Protein AF-A0A705SKI1-F1 (afdb_monomer_lite)

Radius of gyration: 19.82 Å; chains: 1; bounding box: 38×37×52 Å

InterPro domains:
  IPR024498 Domain of unknown function DUF2786 [PF10979] (14-48)

Foldseek 3Di:
DVVVVVVLVLLQQLLVLCVCLVPDPDPVSSVVSPVVSVVSCVVVVPDPVSSVVSVDDDDDDPDPPPPDLDDDPVNVVVQVVVCVVVVHDDDWDWDQDPVRRTHTD

Structure (mmCIF, N/CA/C/O backbone):
data_AF-A0A705SKI1-F1
#
_entry.id   AF-A0A705SKI1-F1
#
loop_
_atom_site.group_PDB
_atom_site.id
_atom_site.type_symbol
_atom_site.label_atom_id
_atom_site.label_alt_id
_atom_site.label_comp_id
_atom_site.label_asym_id
_atom_site.label_entity_id
_atom_site.label_seq_id
_atom_site.pdbx_PDB_ins_code
_atom_site.Cartn_x
_atom_site.Cartn_y
_atom_site.Cartn_z
_atom_site.occupancy
_atom_site.B_iso_or_equiv
_atom_site.auth_seq_id
_atom_site.auth_comp_id
_atom_site.auth_asym_id
_atom_site.auth_atom_id
_atom_site.pdbx_PDB_model_num
ATOM 1 N N . MET A 1 1 ? -4.289 19.247 -4.945 1.00 55.53 1 MET A N 1
ATOM 2 C CA . MET A 1 1 ? -2.900 19.253 -4.418 1.00 55.53 1 MET A CA 1
ATOM 3 C C . MET A 1 1 ? -2.798 19.206 -2.891 1.00 55.53 1 MET A C 1
ATOM 5 O O . MET A 1 1 ? -2.117 18.315 -2.405 1.00 55.53 1 MET A O 1
ATOM 9 N N . ASN A 1 2 ? -3.426 20.092 -2.097 1.00 67.94 2 ASN A N 1
ATOM 10 C CA . ASN A 1 2 ? -3.361 19.976 -0.619 1.00 67.94 2 ASN A CA 1
ATOM 11 C C . ASN A 1 2 ? -4.368 18.978 -0.016 1.00 67.94 2 ASN A C 1
ATOM 13 O O . ASN A 1 2 ? -4.107 18.413 1.048 1.00 67.94 2 ASN A O 1
ATOM 17 N N . ASN A 1 3 ? -5.501 18.756 -0.687 1.00 77.38 3 ASN A N 1
ATOM 18 C CA . ASN A 1 3 ? -6.533 17.834 -0.212 1.00 77.38 3 ASN A CA 1
ATOM 19 C C . ASN A 1 3 ? -6.122 16.362 -0.411 1.00 77.38 3 ASN A C 1
ATOM 21 O O . ASN A 1 3 ? -6.224 15.571 0.520 1.00 77.38 3 ASN A O 1
ATOM 25 N N . ASP A 1 4 ? -5.505 16.039 -1.551 1.00 79.88 4 ASP A N 1
ATOM 26 C CA . ASP A 1 4 ? -5.040 14.679 -1.879 1.00 79.88 4 ASP A CA 1
ATOM 27 C C . ASP A 1 4 ? -4.021 14.163 -0.851 1.00 79.88 4 ASP A C 1
ATOM 29 O O . ASP A 1 4 ? -4.207 13.113 -0.243 1.00 79.88 4 ASP A O 1
ATOM 33 N N . LYS A 1 5 ? -3.016 14.985 -0.514 1.00 83.94 5 LYS A N 1
ATOM 34 C CA . LYS A 1 5 ? -2.027 14.663 0.531 1.00 83.94 5 LYS A CA 1
ATOM 35 C C . LYS A 1 5 ? -2.655 14.477 1.915 1.00 83.94 5 LYS A C 1
ATOM 37 O O . LYS A 1 5 ? -2.131 13.744 2.751 1.00 83.94 5 LYS A O 1
ATOM 42 N N . ARG A 1 6 ? -3.745 15.191 2.225 1.00 86.50 6 ARG A N 1
ATOM 43 C CA . ARG A 1 6 ? -4.486 14.986 3.482 1.00 86.50 6 ARG A CA 1
ATOM 44 C C . ARG A 1 6 ? -5.213 13.648 3.466 1.00 86.50 6 ARG A C 1
ATOM 46 O O . ARG A 1 6 ? -5.144 12.942 4.467 1.00 86.50 6 ARG A O 1
ATOM 53 N N . GLN A 1 7 ? -5.863 13.316 2.359 1.00 85.75 7 GLN A N 1
ATOM 54 C CA . GLN A 1 7 ? -6.585 12.063 2.194 1.00 85.75 7 GLN A CA 1
ATOM 55 C C . GLN A 1 7 ? -5.637 10.861 2.292 1.00 85.75 7 GLN A C 1
ATOM 57 O O . GLN A 1 7 ? -5.879 9.966 3.095 1.00 85.75 7 GLN A O 1
ATOM 62 N N . GLU A 1 8 ? -4.485 10.902 1.618 1.00 85.50 8 GLU A N 1
ATOM 63 C CA . GLU A 1 8 ? -3.431 9.880 1.730 1.00 85.50 8 GLU A CA 1
ATOM 64 C C . GLU A 1 8 ? -2.962 9.671 3.177 1.00 85.50 8 GLU A C 1
ATOM 66 O O . GLU A 1 8 ? -2.811 8.540 3.645 1.00 85.50 8 GLU A O 1
ATOM 71 N N . ARG A 1 9 ? -2.758 10.766 3.924 1.00 88.12 9 ARG A N 1
ATOM 72 C CA . ARG A 1 9 ? -2.367 10.688 5.338 1.00 88.12 9 ARG A CA 1
ATOM 73 C C . ARG A 1 9 ? -3.452 10.043 6.193 1.00 88.12 9 ARG A C 1
ATOM 75 O O . ARG A 1 9 ? -3.116 9.219 7.043 1.00 88.12 9 ARG A O 1
ATOM 82 N N . LEU A 1 10 ? -4.721 10.381 5.964 1.00 90.44 10 LEU A N 1
ATOM 83 C CA . LEU A 1 10 ? -5.851 9.795 6.690 1.00 90.44 10 LEU A CA 1
ATOM 84 C C . LEU A 1 10 ? -5.965 8.294 6.424 1.00 90.44 10 LEU A C 1
ATOM 86 O O . LEU A 1 10 ? -6.042 7.521 7.377 1.00 90.44 10 LEU A O 1
ATOM 90 N N . VAL A 1 11 ? -5.871 7.876 5.162 1.00 88.94 11 VAL A N 1
ATOM 91 C CA . VAL A 1 11 ? -5.886 6.453 4.793 1.00 88.94 11 VAL A CA 1
ATOM 92 C C . VAL A 1 11 ? -4.704 5.716 5.437 1.00 88.94 11 VAL A C 1
ATOM 94 O O . VAL A 1 11 ? -4.887 4.658 6.040 1.00 88.94 11 VAL A O 1
ATOM 97 N N . SER A 1 12 ? -3.505 6.313 5.437 1.00 89.06 12 SER A N 1
ATOM 98 C CA . SER A 1 12 ? -2.331 5.720 6.098 1.00 89.06 12 SER A CA 1
ATOM 99 C C . SER A 1 12 ? -2.489 5.586 7.619 1.00 89.06 12 SER A C 1
ATOM 101 O O . SER A 1 12 ? -1.956 4.651 8.218 1.00 89.06 12 SER A O 1
ATOM 103 N N . LEU A 1 13 ? -3.212 6.515 8.253 1.00 91.06 13 LEU A N 1
ATOM 104 C CA . LEU A 1 13 ? -3.482 6.493 9.688 1.00 91.06 13 LEU A CA 1
ATOM 105 C C . LEU A 1 13 ? -4.481 5.389 10.036 1.00 91.06 13 LEU A C 1
ATOM 107 O O . LEU A 1 13 ? -4.228 4.617 10.957 1.00 91.06 13 LEU A O 1
ATOM 111 N N . VAL A 1 14 ? -5.575 5.291 9.277 1.00 92.56 14 VAL A N 1
ATOM 112 C CA . VAL A 1 14 ? -6.571 4.219 9.426 1.00 92.56 14 VAL A CA 1
ATOM 113 C C . VAL A 1 14 ? -5.897 2.858 9.267 1.00 92.56 14 VAL A C 1
ATOM 115 O O . VAL A 1 14 ? -6.054 2.003 10.135 1.00 92.56 14 VAL A O 1
ATOM 118 N N . ARG A 1 15 ? -5.051 2.690 8.243 1.00 90.06 15 ARG A N 1
ATOM 119 C CA . ARG A 1 15 ? -4.268 1.464 8.029 1.00 90.06 15 ARG A CA 1
ATOM 120 C C . ARG A 1 15 ? -3.438 1.086 9.256 1.00 90.06 15 ARG A C 1
ATOM 122 O O . ARG A 1 15 ? -3.515 -0.041 9.725 1.00 90.06 15 ARG A O 1
ATOM 129 N N . LYS A 1 16 ? -2.674 2.036 9.805 1.00 91.06 16 LYS A N 1
ATOM 130 C CA . LYS A 1 16 ? -1.843 1.799 10.999 1.00 91.06 16 LYS A CA 1
ATOM 131 C C . LYS A 1 16 ? -2.671 1.388 12.216 1.00 91.06 16 LYS A C 1
ATOM 133 O O . LYS A 1 16 ? -2.230 0.534 12.973 1.00 91.06 16 LYS A O 1
ATOM 138 N N . LEU A 1 17 ? -3.845 1.990 12.412 1.00 93.81 17 LEU A N 1
ATOM 139 C CA . LEU A 1 17 ? -4.729 1.643 13.527 1.00 93.81 17 LEU A CA 1
ATOM 140 C C . LEU A 1 17 ? -5.339 0.244 13.371 1.00 93.81 17 LEU A C 1
ATOM 142 O O . LEU A 1 17 ? -5.439 -0.471 14.363 1.00 93.81 17 LEU A O 1
ATOM 146 N N . LEU A 1 18 ? -5.702 -0.151 12.146 1.00 92.25 18 LEU A N 1
ATOM 147 C CA . LEU A 1 18 ? -6.196 -1.500 11.844 1.00 92.25 18 LEU A CA 1
ATOM 148 C C . LEU A 1 18 ? -5.104 -2.568 11.989 1.00 92.25 18 LEU A C 1
ATOM 150 O O . LEU A 1 18 ? -5.376 -3.678 12.431 1.00 92.25 18 LEU A O 1
ATOM 154 N N . GLU A 1 19 ? -3.866 -2.242 11.630 1.00 91.56 19 GLU A N 1
ATOM 155 C CA . GLU A 1 19 ? -2.730 -3.138 11.840 1.00 91.56 19 GLU A CA 1
ATOM 156 C C . GLU A 1 19 ? -2.437 -3.302 13.334 1.00 91.56 19 GLU A C 1
ATOM 158 O O . GLU A 1 19 ? -2.371 -4.423 13.831 1.00 91.56 19 GLU A O 1
ATOM 163 N N . LEU A 1 20 ? -2.378 -2.183 14.068 1.00 92.25 20 LEU A N 1
ATOM 164 C CA . LEU A 1 20 ? -2.153 -2.175 15.512 1.00 92.25 20 LEU 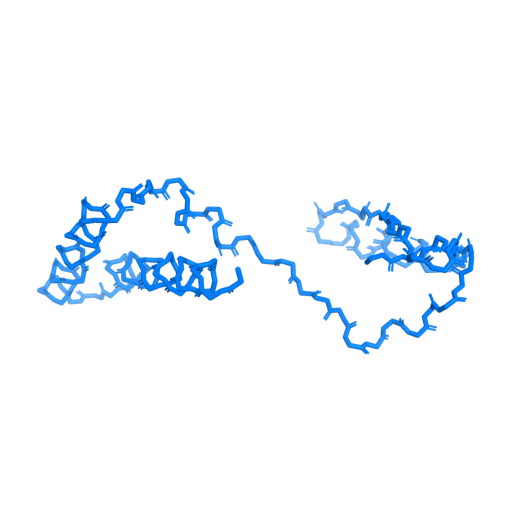A CA 1
ATOM 165 C C . LEU A 1 20 ? -3.226 -2.967 16.265 1.00 92.25 20 LEU A C 1
ATOM 167 O O . LEU A 1 20 ? -2.901 -3.676 17.212 1.00 92.25 20 LEU A O 1
ATOM 171 N N . SER A 1 21 ? -4.494 -2.868 15.858 1.00 92.00 21 SER A N 1
ATOM 172 C CA . SER A 1 21 ? -5.564 -3.631 16.501 1.00 92.00 21 SER A CA 1
ATOM 173 C C . SER A 1 21 ? -5.474 -5.134 16.235 1.00 92.00 21 SER A C 1
ATOM 175 O O . SER A 1 21 ? -5.894 -5.913 17.084 1.00 92.00 21 SER A O 1
ATOM 177 N N . ARG A 1 22 ? -4.917 -5.557 15.092 1.00 89.94 22 ARG A N 1
ATOM 178 C CA . ARG A 1 22 ? -4.743 -6.978 14.745 1.00 89.94 22 ARG A CA 1
ATOM 179 C C . ARG A 1 22 ? -3.494 -7.594 15.372 1.00 89.94 22 ARG A C 1
ATOM 181 O O . ARG A 1 22 ? -3.520 -8.768 15.723 1.00 89.94 22 ARG A O 1
ATOM 188 N N . SER A 1 23 ? -2.404 -6.835 15.479 1.00 89.06 23 SER A N 1
ATOM 189 C CA . SER A 1 23 ? -1.097 -7.358 15.898 1.00 89.06 23 SER A CA 1
ATOM 190 C C . SER A 1 23 ? -0.811 -7.225 17.396 1.00 89.06 23 SER A C 1
ATOM 192 O O . SER A 1 23 ? 0.132 -7.846 17.884 1.00 89.06 23 SER A O 1
ATOM 194 N N . ASN A 1 24 ? -1.548 -6.381 18.124 1.00 90.56 24 ASN A N 1
ATOM 195 C CA . ASN A 1 24 ? -1.305 -6.144 19.549 1.00 90.56 24 ASN A CA 1
ATOM 196 C C . ASN A 1 24 ? -1.950 -7.245 20.416 1.00 90.56 24 ASN A C 1
ATOM 198 O O . ASN A 1 24 ? -3.094 -7.635 20.196 1.00 90.56 24 ASN A O 1
ATOM 202 N N . SER A 1 25 ? -1.210 -7.736 21.414 1.00 89.06 25 SER A N 1
ATOM 203 C CA . SER A 1 25 ? -1.645 -8.777 22.353 1.00 89.06 25 SER A CA 1
ATOM 204 C C . SER A 1 25 ? -2.575 -8.261 23.457 1.00 89.06 25 SER A C 1
ATOM 206 O O . SER A 1 25 ? -3.301 -9.048 24.065 1.00 89.06 25 SER A O 1
ATOM 208 N N . ASN A 1 26 ? -2.582 -6.951 23.725 1.00 94.50 26 ASN A N 1
ATOM 209 C CA . ASN A 1 26 ? -3.459 -6.337 24.716 1.00 94.50 26 ASN A CA 1
ATOM 210 C C . ASN A 1 26 ? -4.839 -6.022 24.113 1.00 94.50 26 ASN A C 1
ATOM 212 O O . ASN A 1 26 ? -4.997 -5.081 23.331 1.00 94.50 26 ASN A O 1
ATOM 216 N N . ALA A 1 27 ? -5.860 -6.766 24.546 1.00 92.00 27 ALA A N 1
ATOM 217 C CA . ALA A 1 27 ? -7.237 -6.623 24.073 1.00 92.00 27 ALA A CA 1
ATOM 218 C C . ALA A 1 27 ? -7.820 -5.211 24.278 1.00 92.00 27 ALA A C 1
ATOM 220 O O . ALA A 1 27 ? -8.588 -4.732 23.442 1.00 92.00 27 ALA A O 1
ATOM 221 N N . HIS A 1 28 ? -7.448 -4.524 25.365 1.00 92.25 28 HIS A N 1
ATOM 222 C CA . HIS A 1 28 ? -7.970 -3.189 25.658 1.00 92.25 28 HIS A CA 1
ATOM 223 C C . HIS A 1 28 ? -7.443 -2.146 24.662 1.00 92.25 28 HIS A C 1
ATOM 225 O O . HIS A 1 28 ? -8.211 -1.375 24.085 1.00 92.25 28 HIS A O 1
ATOM 231 N N . GLU A 1 29 ? -6.135 -2.155 24.405 1.00 92.00 29 GLU A N 1
ATOM 232 C CA . GLU A 1 29 ? -5.503 -1.246 23.444 1.00 92.00 29 GLU A CA 1
ATOM 233 C C . GLU A 1 29 ? -5.916 -1.553 22.005 1.00 92.00 29 GLU A C 1
ATOM 235 O O . GLU A 1 29 ? -6.193 -0.628 21.235 1.00 92.00 29 GLU A O 1
ATOM 240 N N . ALA A 1 30 ? -6.023 -2.837 21.656 1.00 94.56 30 ALA A N 1
ATOM 241 C CA . ALA A 1 30 ? -6.496 -3.275 20.350 1.00 94.56 30 ALA A CA 1
ATOM 242 C C . ALA A 1 30 ? -7.931 -2.795 20.074 1.00 94.56 30 ALA A C 1
ATOM 244 O O . ALA A 1 30 ? -8.204 -2.229 19.011 1.00 94.56 30 ALA A O 1
ATOM 245 N N . GLY A 1 31 ? -8.833 -2.935 21.053 1.00 94.44 31 GLY A N 1
ATOM 246 C CA . GLY A 1 31 ? -10.213 -2.453 20.953 1.00 94.44 31 GLY A CA 1
ATOM 247 C C . GLY A 1 31 ? -10.304 -0.931 20.806 1.00 94.44 31 GLY A C 1
ATOM 248 O O . GLY A 1 31 ? -11.058 -0.426 19.970 1.00 94.44 31 GLY A O 1
ATOM 249 N N . LEU A 1 32 ? -9.486 -0.182 21.553 1.00 95.62 32 LEU A N 1
ATOM 250 C CA . LEU A 1 32 ? -9.413 1.278 21.425 1.00 95.62 32 LEU A CA 1
ATOM 251 C C . LEU A 1 32 ? -8.871 1.719 20.059 1.00 95.62 32 LEU A C 1
ATOM 253 O O . LEU A 1 32 ? -9.382 2.682 19.478 1.00 95.62 32 LEU A O 1
ATOM 257 N N . ALA A 1 33 ? -7.854 1.034 19.532 1.00 94.44 33 ALA A N 1
ATOM 258 C CA . ALA A 1 33 ? -7.311 1.304 18.203 1.00 94.44 33 ALA A CA 1
ATOM 259 C C . ALA A 1 33 ? -8.358 1.048 17.107 1.00 94.44 33 ALA A C 1
ATOM 261 O O . ALA A 1 33 ? -8.552 1.899 16.235 1.00 94.44 33 ALA A O 1
ATOM 262 N N . LEU A 1 34 ? -9.091 -0.065 17.207 1.00 94.12 34 LEU A N 1
ATOM 263 C CA . LEU A 1 34 ? -10.161 -0.429 16.280 1.00 94.12 34 LEU A CA 1
ATOM 264 C C . LEU A 1 34 ? -11.308 0.590 16.306 1.00 94.12 34 LEU A C 1
ATOM 266 O O . LEU A 1 34 ? -11.704 1.088 15.254 1.00 94.12 34 LEU A O 1
ATOM 270 N N . SER A 1 35 ? -11.786 0.978 17.491 1.00 94.94 35 SER A N 1
ATOM 271 C CA . SER A 1 35 ? -12.851 1.985 17.626 1.00 94.94 35 SER A CA 1
ATOM 272 C C . SER A 1 35 ? -12.443 3.342 17.036 1.00 94.94 35 SER A C 1
ATOM 274 O O . SER A 1 35 ? -13.233 4.017 16.370 1.00 94.94 35 SER A O 1
ATOM 276 N N . ARG A 1 36 ? -11.176 3.741 17.222 1.00 94.50 36 ARG A N 1
ATOM 277 C CA . ARG A 1 36 ? -10.629 4.961 16.609 1.00 94.50 36 ARG A CA 1
ATOM 278 C C . ARG A 1 36 ? -10.576 4.865 15.087 1.00 94.50 36 ARG A C 1
ATOM 280 O O . ARG A 1 36 ? -10.908 5.849 14.426 1.00 94.50 36 ARG A O 1
ATOM 287 N N . ALA A 1 37 ? -10.177 3.715 14.542 1.00 93.19 37 ALA A N 1
ATOM 288 C CA . ALA A 1 37 ? -10.169 3.484 13.100 1.00 93.19 37 ALA A CA 1
ATOM 289 C C . ALA A 1 37 ? -11.585 3.607 12.520 1.00 93.19 37 ALA A C 1
ATOM 291 O O . ALA A 1 37 ? -11.787 4.398 11.603 1.00 93.19 37 ALA A O 1
ATOM 292 N N . GLN A 1 38 ? -12.568 2.931 13.125 1.00 93.31 38 GLN A N 1
ATOM 293 C CA . GLN A 1 38 ? -13.974 2.980 12.704 1.00 93.31 38 GLN A CA 1
ATOM 294 C C . GLN A 1 38 ? -14.525 4.408 12.691 1.00 93.31 38 GLN A C 1
ATOM 296 O O . GLN A 1 38 ? -15.067 4.858 11.686 1.00 93.31 38 GLN A O 1
ATOM 301 N N . ARG A 1 39 ? -14.288 5.177 13.760 1.00 94.75 39 ARG A N 1
ATOM 302 C CA . ARG A 1 39 ? -14.736 6.575 13.833 1.00 94.75 39 ARG A CA 1
ATOM 303 C C . ARG A 1 39 ? -14.114 7.455 12.744 1.00 94.75 39 ARG A C 1
ATOM 305 O O . ARG A 1 39 ? -14.760 8.371 12.239 1.00 94.75 39 ARG A O 1
ATOM 312 N N . LEU A 1 40 ? -12.845 7.224 12.400 1.00 91.44 40 LEU A N 1
ATOM 313 C CA . LEU A 1 40 ? -12.185 7.939 11.304 1.00 91.44 40 LEU A CA 1
ATOM 314 C C . LEU A 1 40 ? -12.746 7.518 9.940 1.00 91.44 40 LEU A C 1
ATOM 316 O O . LEU A 1 40 ? -12.927 8.377 9.079 1.00 91.44 40 LEU A O 1
ATOM 320 N N . MET A 1 41 ? -13.049 6.234 9.758 1.00 91.56 41 MET A N 1
ATOM 321 C CA . MET A 1 41 ? -13.655 5.702 8.535 1.00 91.56 41 MET A CA 1
ATOM 322 C C . MET A 1 41 ? -15.046 6.295 8.300 1.00 91.56 41 MET A C 1
ATOM 324 O O . MET A 1 41 ? -15.299 6.810 7.215 1.00 91.56 41 MET A O 1
ATOM 328 N N . GLU A 1 42 ? -15.892 6.343 9.333 1.00 91.94 42 GLU A N 1
ATOM 329 C CA . GLU A 1 42 ? -17.223 6.966 9.276 1.00 91.94 42 GLU A CA 1
ATOM 330 C C . GLU A 1 42 ? -17.148 8.461 8.951 1.00 91.94 42 GLU A C 1
ATOM 332 O O . GLU A 1 42 ? -17.884 8.961 8.103 1.00 91.94 42 GLU A O 1
ATOM 337 N N . LYS A 1 43 ? -16.229 9.190 9.596 1.00 90.56 43 LYS A N 1
ATOM 338 C CA . LYS A 1 43 ? -16.125 10.647 9.436 1.00 90.56 43 LYS A CA 1
ATOM 339 C C . LYS A 1 43 ? -15.655 11.073 8.044 1.00 90.56 43 LYS A C 1
ATOM 341 O O . LYS A 1 43 ? -16.037 12.147 7.583 1.00 90.56 43 LYS A O 1
ATOM 346 N N . TYR A 1 44 ? -14.786 10.285 7.413 1.00 87.62 44 TYR A N 1
ATOM 347 C CA . TYR A 1 44 ? -14.165 10.634 6.132 1.00 87.62 44 TYR A CA 1
ATOM 348 C C . TYR A 1 44 ? -14.638 9.766 4.958 1.00 87.62 44 TYR A C 1
ATOM 350 O O . TYR A 1 44 ? -14.180 9.988 3.841 1.00 87.62 44 TYR A O 1
ATOM 358 N N . GLY A 1 45 ? -15.544 8.811 5.191 1.00 85.56 45 GLY A N 1
ATOM 359 C CA . GLY A 1 45 ? -16.077 7.920 4.157 1.00 85.56 45 GLY A CA 1
ATOM 360 C C . GLY A 1 45 ? -15.033 6.972 3.562 1.00 85.56 45 GLY A C 1
ATOM 361 O O . GLY A 1 45 ? -15.090 6.676 2.374 1.00 85.56 45 GLY A O 1
ATOM 362 N N . ILE A 1 46 ? -14.051 6.540 4.358 1.00 83.12 46 ILE A N 1
ATOM 363 C CA . ILE A 1 46 ? -12.963 5.661 3.901 1.00 83.12 46 ILE A CA 1
ATOM 364 C C . ILE A 1 46 ? -13.415 4.208 4.055 1.00 83.12 46 ILE A C 1
ATOM 366 O O . ILE A 1 46 ? -13.709 3.777 5.172 1.00 83.12 46 ILE A O 1
ATOM 370 N N . SER A 1 47 ? -13.439 3.449 2.958 1.00 83.56 47 SER A N 1
ATOM 371 C CA . SER A 1 47 ? -13.754 2.020 3.003 1.00 83.56 47 SER A CA 1
ATOM 372 C C . SER A 1 47 ? -12.576 1.212 3.555 1.00 83.56 47 SER A C 1
ATOM 374 O O . SER A 1 47 ? -11.411 1.593 3.411 1.00 83.56 47 SER A O 1
ATOM 376 N N . GLU A 1 48 ? -12.850 0.052 4.157 1.00 75.56 48 GLU A N 1
ATOM 377 C CA . GLU A 1 48 ? -11.791 -0.890 4.550 1.00 75.56 48 GLU A CA 1
ATOM 378 C C . GLU A 1 48 ? -10.950 -1.313 3.335 1.00 75.56 48 GLU A C 1
ATOM 380 O O . GLU A 1 48 ? -9.727 -1.426 3.435 1.00 75.56 48 GLU A O 1
ATOM 385 N N . LEU A 1 49 ? -11.580 -1.429 2.160 1.00 74.81 49 LEU A N 1
ATOM 386 C CA . LEU A 1 49 ? -10.889 -1.732 0.907 1.00 74.81 49 LEU A CA 1
ATOM 387 C C . LEU A 1 49 ? -9.847 -0.662 0.554 1.00 74.81 49 LEU A C 1
ATOM 389 O O . LEU A 1 49 ? -8.716 -1.009 0.219 1.00 74.81 49 LEU A O 1
ATOM 393 N N . ASP A 1 50 ? -10.163 0.621 0.729 1.00 75.38 50 ASP A N 1
ATOM 394 C CA . ASP A 1 50 ? -9.226 1.720 0.457 1.00 75.38 50 ASP A CA 1
ATOM 395 C C . ASP A 1 50 ? -8.014 1.674 1.397 1.00 75.38 50 ASP A C 1
ATOM 397 O O . ASP A 1 50 ? -6.873 1.920 0.989 1.00 75.38 50 ASP A O 1
ATOM 401 N N . ALA A 1 51 ? -8.240 1.301 2.660 1.00 73.44 51 ALA A N 1
ATOM 402 C CA . ALA A 1 51 ? -7.171 1.118 3.637 1.00 73.44 51 ALA A CA 1
ATOM 403 C C . ALA A 1 51 ? -6.266 -0.077 3.285 1.00 73.44 51 ALA A C 1
ATOM 405 O O . ALA A 1 51 ? -5.045 0.017 3.449 1.00 73.44 51 ALA A O 1
ATOM 406 N N . THR A 1 52 ? -6.834 -1.174 2.765 1.00 74.38 52 THR A N 1
ATOM 407 C CA . THR A 1 52 ? -6.055 -2.339 2.305 1.00 74.38 52 THR A CA 1
ATOM 408 C C . THR A 1 52 ? -5.277 -2.061 1.021 1.00 74.38 52 THR A C 1
ATOM 410 O O . THR A 1 52 ? -4.099 -2.406 0.948 1.00 74.38 52 THR A O 1
ATOM 413 N N . LEU A 1 53 ? -5.866 -1.364 0.044 1.00 71.19 53 LEU A N 1
ATOM 414 C CA . LEU A 1 53 ? -5.184 -0.979 -1.196 1.00 71.19 53 LEU A CA 1
ATOM 415 C C . LEU A 1 53 ? -4.024 -0.015 -0.926 1.00 71.19 53 LEU A C 1
ATOM 417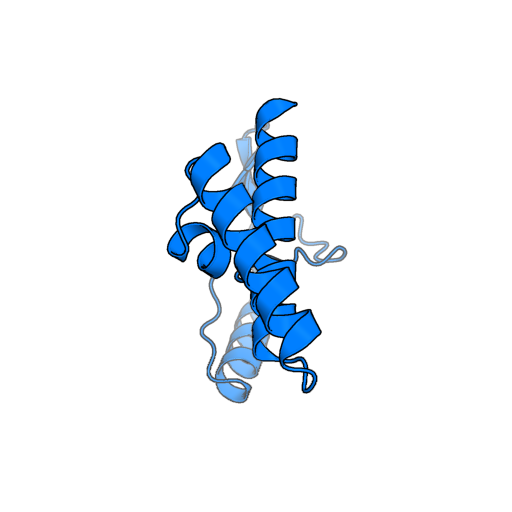 O O . LEU A 1 53 ? -2.979 -0.124 -1.558 1.00 71.19 53 LEU A O 1
ATOM 421 N N . SER A 1 54 ? -4.139 0.846 0.089 1.00 71.12 54 SER A N 1
ATOM 422 C CA . SER A 1 54 ? -3.029 1.688 0.563 1.00 71.12 54 SER A CA 1
ATOM 423 C C . SER A 1 54 ? -1.839 0.899 1.138 1.00 71.12 54 SE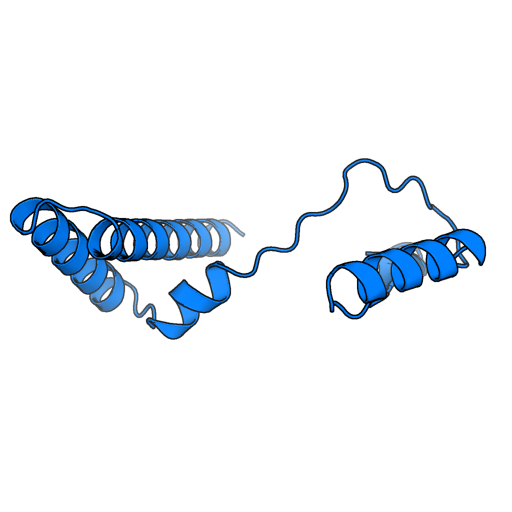R A C 1
ATOM 425 O O . SER A 1 54 ? -0.759 1.461 1.359 1.00 71.12 54 SER A O 1
ATOM 427 N N . SER A 1 55 ? -1.996 -0.398 1.416 1.00 65.25 55 SER A N 1
ATOM 428 C CA . SER A 1 55 ? -0.868 -1.282 1.737 1.00 65.25 55 SER A CA 1
ATOM 429 C C . SER A 1 55 ? 0.062 -1.468 0.538 1.00 65.25 55 SER A C 1
ATOM 431 O O . SER A 1 55 ? 1.284 -1.453 0.696 1.00 65.25 55 SER A O 1
ATOM 433 N N . VAL A 1 56 ? -0.514 -1.563 -0.663 1.00 68.81 56 VAL A N 1
ATOM 434 C CA . VAL A 1 56 ? 0.222 -1.723 -1.915 1.00 68.81 56 VAL A CA 1
ATOM 435 C C . VAL A 1 56 ? 0.874 -0.387 -2.253 1.00 68.81 56 VAL A C 1
ATOM 437 O O . VAL A 1 56 ? 0.223 0.567 -2.675 1.00 68.81 56 VAL A O 1
ATOM 440 N N . ARG A 1 57 ? 2.177 -0.295 -1.989 1.00 64.56 57 ARG A N 1
ATOM 441 C CA . ARG A 1 57 ? 2.990 0.877 -2.307 1.00 64.56 57 ARG A CA 1
ATOM 442 C C . ARG A 1 57 ? 4.025 0.524 -3.352 1.00 64.56 57 ARG A C 1
ATOM 444 O O . ARG A 1 57 ? 4.843 -0.366 -3.137 1.00 64.56 57 ARG A O 1
ATOM 451 N N . ASP A 1 58 ? 4.049 1.325 -4.405 1.00 66.38 58 ASP A N 1
ATOM 452 C CA . ASP A 1 58 ? 5.168 1.355 -5.329 1.00 66.38 58 ASP A CA 1
ATOM 453 C C . ASP A 1 58 ? 6.337 2.084 -4.661 1.00 66.38 58 ASP A C 1
ATOM 455 O O . ASP A 1 58 ? 6.206 3.215 -4.180 1.00 66.38 58 ASP A O 1
ATOM 459 N N . VAL A 1 59 ? 7.493 1.427 -4.610 1.00 63.19 59 VAL A N 1
ATOM 460 C CA . VAL A 1 59 ? 8.747 2.046 -4.178 1.00 63.19 59 VAL A CA 1
ATOM 461 C C . VAL A 1 59 ? 9.585 2.280 -5.421 1.00 63.19 59 VAL A C 1
ATOM 463 O O . VAL A 1 59 ? 10.106 1.341 -6.019 1.00 63.19 59 VAL A O 1
ATOM 466 N N . ALA A 1 60 ? 9.719 3.544 -5.814 1.00 60.91 60 ALA A N 1
ATOM 467 C CA . ALA A 1 60 ? 10.638 3.913 -6.877 1.00 60.91 60 ALA A CA 1
ATOM 468 C C . ALA A 1 60 ? 12.081 3.737 -6.382 1.00 60.91 60 ALA A C 1
ATOM 470 O O . ALA A 1 60 ? 12.465 4.269 -5.337 1.00 60.91 60 ALA A O 1
ATOM 471 N N . SER A 1 61 ? 12.896 3.006 -7.141 1.00 57.84 61 SER A N 1
ATOM 472 C CA . SER A 1 61 ? 14.339 2.972 -6.907 1.00 57.84 61 SER A CA 1
ATOM 473 C C . SER A 1 61 ? 14.925 4.350 -7.222 1.00 57.84 61 SER A C 1
ATOM 475 O O . SER A 1 61 ? 14.776 4.842 -8.339 1.00 57.84 61 SER A O 1
ATOM 477 N N . GLN A 1 62 ? 15.620 4.968 -6.258 1.00 54.44 62 GLN A N 1
ATOM 478 C CA . GLN A 1 62 ? 16.304 6.258 -6.458 1.00 54.44 62 GLN A CA 1
ATOM 479 C C . GLN A 1 62 ? 17.422 6.194 -7.513 1.00 54.44 62 GLN A C 1
ATOM 481 O O . GLN A 1 62 ? 17.931 7.224 -7.946 1.00 54.44 62 GLN A O 1
ATOM 486 N N . SER A 1 63 ? 17.825 4.991 -7.923 1.00 48.84 63 SER A N 1
ATOM 487 C CA . SER A 1 63 ? 18.994 4.765 -8.768 1.00 48.84 63 SER A CA 1
ATOM 488 C C . SER A 1 63 ? 18.706 3.759 -9.874 1.00 48.84 63 SER A C 1
ATOM 490 O O . SER A 1 63 ? 19.471 2.823 -10.088 1.00 48.84 63 SER A O 1
ATOM 492 N N . ALA A 1 64 ? 17.624 3.956 -10.623 1.00 50.22 64 ALA A N 1
ATOM 493 C CA . ALA A 1 64 ? 17.585 3.466 -11.996 1.00 50.22 64 ALA A CA 1
ATOM 494 C C . ALA A 1 64 ? 18.034 4.605 -12.935 1.00 50.22 64 ALA A C 1
ATOM 496 O O . ALA A 1 64 ? 17.176 5.310 -13.464 1.00 50.22 64 ALA A O 1
ATOM 497 N N . PRO A 1 65 ? 19.351 4.818 -13.153 1.00 47.91 65 PRO A N 1
ATOM 498 C CA . PRO A 1 65 ? 19.868 5.804 -14.098 1.00 47.91 65 PRO A CA 1
ATOM 499 C C . PRO A 1 65 ? 19.696 5.267 -15.518 1.00 47.91 65 PRO A C 1
ATOM 501 O O . PRO A 1 65 ? 20.657 4.944 -16.210 1.00 47.91 65 PRO A O 1
ATOM 504 N N . SER A 1 66 ? 18.459 5.074 -15.948 1.00 50.25 66 SER A N 1
ATOM 505 C CA . SER A 1 66 ? 18.200 4.634 -17.307 1.00 50.25 66 SER A CA 1
ATOM 506 C C . SER A 1 66 ? 17.284 5.642 -17.966 1.00 50.25 66 SER A C 1
ATOM 508 O O . SER A 1 66 ? 16.107 5.394 -18.200 1.00 50.25 66 SER A O 1
ATOM 510 N N . GLU A 1 67 ? 17.889 6.777 -18.315 1.00 51.94 67 GLU A N 1
ATOM 511 C CA . GLU A 1 67 ? 17.492 7.653 -19.426 1.00 51.94 67 GLU A CA 1
ATOM 512 C C . GLU A 1 67 ? 17.609 6.899 -20.779 1.00 51.94 67 GLU A C 1
ATOM 514 O O . GLU A 1 67 ? 18.040 7.454 -21.783 1.00 51.94 67 GLU A O 1
ATOM 519 N N . ALA A 1 68 ? 17.323 5.591 -20.807 1.00 55.94 68 ALA A N 1
ATOM 520 C CA . ALA A 1 68 ? 17.492 4.734 -21.968 1.00 55.94 68 ALA A CA 1
ATOM 521 C C . ALA A 1 68 ? 16.138 4.525 -22.647 1.00 55.94 68 ALA A C 1
ATOM 523 O O . ALA A 1 68 ? 15.190 4.025 -22.043 1.00 55.94 68 ALA A O 1
ATOM 524 N N . GLU A 1 69 ? 16.083 4.857 -23.934 1.00 57.50 69 GLU A N 1
ATOM 525 C CA . GLU A 1 69 ? 14.919 4.690 -24.814 1.00 57.50 69 GLU A CA 1
ATOM 526 C C . GLU A 1 69 ? 14.528 3.215 -25.024 1.00 57.50 69 GLU A C 1
ATOM 528 O O . GLU A 1 69 ? 13.406 2.903 -25.414 1.00 57.50 69 GLU A O 1
ATOM 533 N N . LYS A 1 70 ? 15.434 2.276 -24.719 1.00 61.97 70 LYS A N 1
ATOM 534 C CA . LYS A 1 70 ? 15.203 0.831 -24.796 1.00 61.97 70 LYS A CA 1
ATOM 535 C C . LYS A 1 70 ? 15.763 0.140 -23.557 1.00 61.97 70 LYS A C 1
ATOM 537 O O . LYS A 1 70 ? 16.890 0.411 -23.149 1.00 61.97 70 LYS A O 1
ATOM 542 N N . VAL A 1 71 ? 14.996 -0.791 -22.984 1.00 67.12 71 VAL A N 1
ATOM 543 C CA . VAL A 1 71 ? 15.457 -1.618 -21.858 1.00 67.12 71 VAL A CA 1
ATOM 544 C C . VAL A 1 71 ? 16.620 -2.501 -22.331 1.00 67.12 71 VAL A C 1
ATOM 546 O O . VAL A 1 71 ? 16.438 -3.268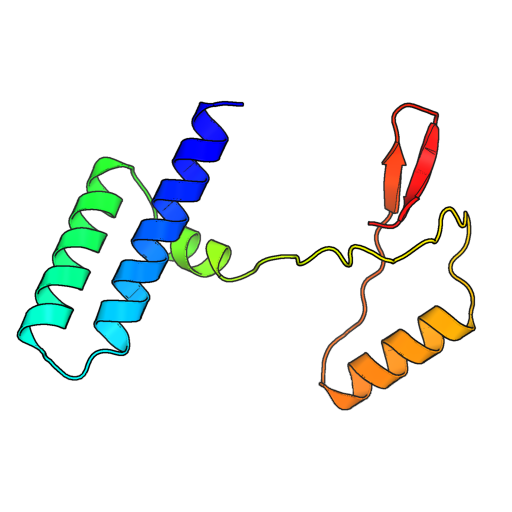 -23.282 1.00 67.12 71 VAL A O 1
ATOM 549 N N . PRO A 1 72 ? 17.807 -2.426 -21.699 1.00 77.56 72 PRO A N 1
ATOM 550 C CA . PRO A 1 72 ? 18.903 -3.330 -22.013 1.00 77.56 72 PRO A CA 1
ATOM 551 C C . PRO A 1 72 ? 18.505 -4.781 -21.747 1.00 77.56 72 PRO A C 1
ATOM 553 O O . PRO A 1 72 ? 17.898 -5.087 -20.720 1.00 77.56 72 PRO A O 1
ATOM 556 N N . GLU A 1 73 ? 18.902 -5.692 -22.634 1.00 79.50 73 GLU A N 1
ATOM 557 C CA . GLU A 1 73 ? 18.474 -7.093 -22.573 1.00 79.50 73 GLU A CA 1
ATOM 558 C C . GLU A 1 73 ? 18.849 -7.772 -21.242 1.00 79.50 73 GLU A C 1
ATOM 560 O O . GLU A 1 73 ? 18.053 -8.524 -20.670 1.00 79.50 73 GLU A O 1
ATOM 565 N N . TRP A 1 74 ? 20.026 -7.443 -20.696 1.00 83.31 74 TRP A N 1
ATOM 566 C CA . TRP A 1 74 ? 20.489 -7.948 -19.401 1.00 83.31 74 TRP A CA 1
ATOM 567 C C . TRP A 1 74 ? 19.539 -7.578 -18.256 1.00 83.31 74 TRP A C 1
ATOM 569 O O . TRP A 1 74 ? 19.324 -8.384 -17.354 1.00 83.31 74 TRP A O 1
ATOM 579 N N . MET A 1 75 ? 18.927 -6.392 -18.307 1.00 82.06 75 MET A N 1
ATOM 580 C CA . MET A 1 75 ? 18.048 -5.901 -17.250 1.00 82.06 75 MET A CA 1
ATOM 581 C C . MET A 1 75 ? 16.715 -6.647 -17.258 1.00 82.06 75 MET A C 1
ATOM 583 O O . MET A 1 75 ? 16.210 -7.024 -16.202 1.00 82.06 75 MET A O 1
ATOM 587 N N . THR A 1 76 ? 16.178 -6.933 -18.446 1.00 84.38 76 THR A N 1
ATOM 588 C CA . THR A 1 76 ? 15.030 -7.834 -18.608 1.00 84.38 76 THR A CA 1
ATOM 589 C C . THR A 1 76 ? 15.340 -9.225 -18.072 1.00 84.38 76 THR A C 1
ATOM 591 O O . THR A 1 76 ? 14.574 -9.738 -17.261 1.00 84.38 76 THR A O 1
ATOM 594 N N . ARG A 1 77 ? 16.472 -9.827 -18.461 1.00 88.25 77 ARG A N 1
ATOM 595 C CA . ARG A 1 77 ? 16.853 -11.172 -17.995 1.00 88.25 77 ARG A CA 1
ATOM 596 C C . ARG A 1 77 ? 17.007 -11.226 -16.474 1.00 88.25 77 ARG A C 1
ATOM 598 O O . ARG A 1 77 ? 16.519 -12.164 -15.852 1.00 88.25 77 ARG A O 1
ATOM 605 N N . LEU A 1 78 ? 17.615 -10.202 -15.875 1.00 88.69 78 LEU A N 1
ATOM 606 C CA . LEU A 1 78 ? 17.750 -10.091 -14.423 1.00 88.69 78 LEU A CA 1
ATOM 607 C C . LEU A 1 78 ? 16.384 -9.984 -13.734 1.00 88.69 78 LEU A C 1
ATOM 609 O O . LEU A 1 78 ? 16.125 -10.712 -12.781 1.00 88.69 78 LEU A O 1
ATOM 613 N N . ALA A 1 79 ? 15.497 -9.116 -14.227 1.00 87.25 79 ALA A N 1
ATOM 614 C CA . ALA A 1 79 ? 14.160 -8.949 -13.661 1.00 87.25 79 ALA A CA 1
ATOM 615 C C . ALA A 1 79 ? 13.339 -10.245 -13.733 1.00 87.25 79 ALA A C 1
ATOM 617 O O . ALA A 1 79 ? 12.633 -10.578 -12.784 1.00 87.25 79 ALA A O 1
ATOM 618 N N . TRP A 1 80 ? 13.470 -11.004 -14.824 1.00 91.00 80 TRP A N 1
ATOM 619 C CA . TRP A 1 80 ? 12.861 -12.327 -14.950 1.00 91.00 80 TRP A CA 1
ATOM 620 C C . TRP A 1 80 ? 13.469 -13.341 -13.981 1.00 91.00 80 TRP A C 1
ATOM 622 O O . TRP A 1 80 ? 12.717 -14.046 -13.319 1.00 91.00 80 TRP A O 1
ATOM 632 N N . ALA A 1 81 ? 14.796 -13.393 -13.838 1.00 93.56 81 ALA A N 1
ATOM 633 C CA . ALA A 1 81 ? 15.455 -14.301 -12.897 1.00 93.56 81 ALA A CA 1
ATOM 634 C C . ALA A 1 81 ? 15.025 -14.035 -11.443 1.00 93.56 81 ALA A C 1
ATOM 636 O O . ALA A 1 81 ? 14.670 -14.962 -10.716 1.00 93.56 81 ALA A O 1
ATOM 637 N N . VAL A 1 82 ? 14.986 -12.762 -11.045 1.00 90.94 82 VAL A N 1
ATOM 638 C CA . VAL A 1 82 ? 14.484 -12.337 -9.731 1.00 90.94 82 VAL A CA 1
ATOM 639 C C . VAL A 1 82 ? 12.998 -12.676 -9.594 1.00 90.94 82 VAL A C 1
ATOM 641 O O . VAL A 1 82 ? 12.596 -13.268 -8.597 1.00 90.94 82 VAL A O 1
ATOM 644 N N . GLY A 1 83 ? 12.185 -12.370 -10.607 1.00 90.62 83 GLY A N 1
ATOM 645 C CA . GLY A 1 83 ? 10.762 -12.706 -10.621 1.00 90.62 83 GLY A CA 1
ATOM 646 C C . GLY A 1 83 ? 10.509 -14.200 -10.413 1.00 90.62 83 GLY A C 1
ATOM 647 O O . GLY A 1 83 ? 9.726 -14.579 -9.548 1.00 90.62 83 GLY A O 1
ATOM 648 N N . HIS A 1 84 ? 11.247 -15.058 -11.116 1.00 91.56 84 HIS A N 1
ATOM 649 C CA . HIS A 1 84 ? 11.171 -16.506 -10.937 1.00 91.56 84 HIS A CA 1
ATOM 650 C C . HIS A 1 84 ? 11.576 -16.960 -9.530 1.00 91.56 84 HIS A C 1
ATOM 652 O O . HIS A 1 84 ? 10.911 -17.831 -8.976 1.00 91.56 84 HIS A O 1
ATOM 658 N N . ALA A 1 85 ? 12.616 -16.367 -8.937 1.00 93.81 85 ALA A N 1
ATOM 659 C CA . ALA A 1 85 ? 13.070 -16.729 -7.593 1.00 93.81 85 ALA A CA 1
ATOM 660 C C . ALA A 1 85 ? 12.038 -16.396 -6.500 1.00 93.81 85 ALA A C 1
ATOM 662 O O . ALA A 1 85 ? 11.889 -17.157 -5.547 1.00 93.81 85 ALA A O 1
ATOM 663 N N . PHE A 1 86 ? 11.314 -15.282 -6.643 1.00 89.56 86 PHE A N 1
ATOM 664 C CA . PHE A 1 86 ? 10.328 -14.818 -5.656 1.00 89.56 86 PHE A CA 1
ATOM 665 C C . PHE A 1 86 ? 8.869 -15.147 -6.019 1.00 89.56 86 PHE A C 1
ATOM 667 O O . PHE A 1 86 ? 7.965 -14.814 -5.258 1.00 89.56 86 PHE A O 1
ATOM 674 N N . GLY A 1 87 ? 8.616 -15.785 -7.169 1.00 88.75 87 GLY A N 1
ATOM 675 C CA . GLY A 1 87 ? 7.258 -16.059 -7.659 1.00 88.75 87 GLY A CA 1
ATOM 676 C C . GLY A 1 87 ? 6.506 -14.817 -8.159 1.00 88.75 87 GLY A C 1
ATOM 677 O O . GLY A 1 87 ? 5.278 -14.821 -8.228 1.00 88.75 87 GLY A O 1
ATOM 678 N N . CYS A 1 88 ? 7.224 -13.753 -8.520 1.00 86.88 88 CYS A N 1
ATOM 679 C CA . CYS A 1 88 ? 6.670 -12.488 -9.004 1.00 86.88 88 CYS A CA 1
ATOM 680 C C . CYS A 1 88 ? 6.836 -12.352 -10.525 1.00 86.88 88 CYS A C 1
ATOM 682 O O . CYS A 1 88 ? 7.787 -12.861 -11.117 1.00 86.88 88 CYS A O 1
ATOM 684 N N . ARG A 1 89 ? 5.939 -11.608 -11.183 1.00 87.00 89 ARG A N 1
ATOM 685 C CA . ARG A 1 89 ? 6.082 -11.265 -12.606 1.00 87.00 89 ARG A CA 1
ATOM 686 C C . ARG A 1 89 ? 6.618 -9.841 -12.765 1.00 87.00 89 ARG A C 1
ATOM 688 O O . ARG A 1 89 ? 5.991 -8.921 -12.243 1.00 87.00 89 ARG A O 1
ATOM 695 N N . PRO A 1 90 ? 7.734 -9.633 -13.488 1.00 83.19 90 PRO A N 1
ATOM 696 C CA . PRO A 1 90 ? 8.205 -8.289 -13.782 1.00 83.19 90 PRO A CA 1
ATOM 697 C C . PRO A 1 90 ? 7.243 -7.598 -14.758 1.00 83.19 90 PRO A C 1
ATOM 699 O O . PRO A 1 90 ? 6.802 -8.195 -15.740 1.00 83.19 90 PRO A O 1
ATOM 702 N N . TYR A 1 91 ? 6.942 -6.329 -14.498 1.00 81.62 91 TYR A N 1
ATOM 703 C CA . TYR A 1 91 ? 6.163 -5.465 -15.382 1.00 81.62 91 TYR A CA 1
ATOM 704 C C . TYR A 1 91 ? 6.978 -4.210 -15.693 1.00 81.62 91 TYR A C 1
ATOM 706 O O . TYR A 1 91 ? 7.630 -3.654 -14.811 1.00 81.62 91 TYR A O 1
ATOM 714 N N . PHE A 1 92 ? 6.959 -3.780 -16.954 1.00 78.25 92 PHE A N 1
ATOM 715 C CA . PHE A 1 92 ? 7.667 -2.589 -17.413 1.00 78.25 92 PHE A CA 1
ATOM 716 C C . PHE A 1 92 ? 6.651 -1.605 -17.986 1.00 78.25 92 PHE A C 1
ATOM 718 O O . PHE A 1 92 ? 5.976 -1.920 -18.965 1.00 78.25 92 PHE A O 1
ATOM 725 N N . SER A 1 93 ? 6.566 -0.410 -17.406 1.00 74.56 93 SER A N 1
ATOM 726 C CA . SER A 1 93 ? 5.749 0.687 -17.928 1.00 74.56 93 SER A CA 1
ATOM 727 C C . SER A 1 93 ? 6.587 1.88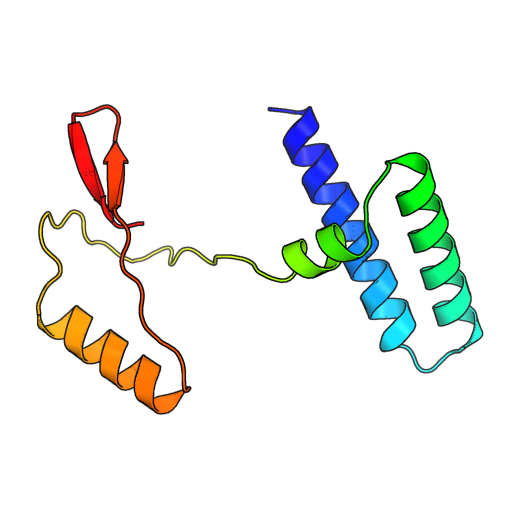7 -18.333 1.00 74.56 93 SER A C 1
ATOM 729 O O . SER A 1 93 ? 7.696 2.115 -17.846 1.00 74.56 93 SER A O 1
ATOM 731 N N . TRP A 1 94 ? 6.013 2.667 -19.243 1.00 74.25 94 TRP A N 1
ATOM 732 C CA . TRP A 1 94 ? 6.584 3.897 -19.757 1.00 74.25 94 TRP A CA 1
ATOM 733 C C . TRP A 1 94 ? 5.642 5.059 -19.442 1.00 74.25 94 TRP A C 1
ATOM 735 O O . TRP A 1 94 ? 4.422 4.938 -19.537 1.00 74.25 94 TRP A O 1
ATOM 745 N N . ARG A 1 95 ? 6.210 6.197 -19.064 1.00 68.44 95 ARG A N 1
ATOM 746 C CA . ARG A 1 95 ? 5.553 7.480 -18.857 1.00 68.44 95 ARG A CA 1
ATOM 747 C C . ARG A 1 95 ? 6.052 8.447 -19.919 1.00 68.44 95 ARG A C 1
ATOM 749 O O . ARG A 1 95 ? 7.245 8.725 -20.011 1.00 68.44 95 ARG A O 1
ATOM 756 N N . ASN A 1 96 ? 5.126 9.023 -20.673 1.00 65.56 96 ASN A N 1
ATOM 757 C CA . ASN A 1 96 ? 5.446 10.151 -21.540 1.00 65.56 96 ASN A CA 1
ATOM 758 C C . ASN A 1 96 ? 5.759 11.377 -20.680 1.00 65.56 96 ASN A C 1
ATOM 760 O O . ASN A 1 96 ? 4.949 11.790 -19.848 1.00 65.56 96 ASN A O 1
ATOM 764 N N . THR A 1 97 ? 6.948 11.944 -20.864 1.00 65.56 97 THR A N 1
ATOM 765 C CA . THR A 1 97 ? 7.284 13.253 -20.297 1.00 65.56 97 THR A CA 1
ATOM 766 C C . THR A 1 97 ? 6.798 14.372 -21.210 1.00 65.56 97 THR A C 1
ATOM 768 O O . THR A 1 97 ? 6.652 14.182 -22.415 1.00 65.56 97 THR A O 1
ATOM 771 N N . SER A 1 98 ? 6.541 15.553 -20.642 1.00 67.25 98 SER A N 1
ATOM 772 C CA . SER A 1 98 ? 6.051 16.736 -21.370 1.00 67.25 98 SER A CA 1
ATOM 773 C C . SER A 1 98 ? 6.986 17.203 -22.494 1.00 67.25 98 SER A C 1
ATOM 775 O O . SER A 1 98 ? 6.557 17.947 -23.367 1.00 67.25 98 SER A O 1
ATOM 777 N N . SER A 1 99 ? 8.238 16.737 -22.508 1.00 69.12 99 SER A N 1
ATOM 778 C CA . SER A 1 99 ? 9.217 16.957 -23.576 1.00 69.12 99 SER A CA 1
ATOM 779 C C . SER A 1 99 ? 9.090 15.983 -24.761 1.00 69.12 99 SER A C 1
ATOM 781 O O . SER A 1 99 ? 9.962 15.976 -25.621 1.00 69.12 99 SER A O 1
ATOM 783 N N . GLY A 1 100 ? 8.065 15.120 -24.798 1.00 62.31 100 GLY A N 1
ATOM 784 C CA . GLY A 1 100 ? 7.857 14.127 -25.864 1.00 62.31 100 GLY A CA 1
ATOM 785 C C . GLY A 1 100 ? 8.707 12.856 -25.738 1.00 62.31 100 GLY A C 1
ATOM 786 O O . GLY A 1 100 ? 8.540 11.930 -26.523 1.00 62.31 100 GLY A O 1
ATOM 787 N N . ALA A 1 101 ? 9.582 12.773 -24.731 1.00 61.88 101 ALA A N 1
ATOM 788 C CA . ALA A 1 101 ? 10.380 11.580 -24.462 1.00 61.88 101 ALA A CA 1
ATOM 789 C C . ALA A 1 101 ? 9.569 10.547 -23.659 1.00 61.88 101 ALA A C 1
ATOM 791 O O . ALA A 1 101 ? 8.997 10.869 -22.607 1.00 61.88 101 ALA A O 1
ATOM 792 N N . CYS A 1 102 ? 9.544 9.301 -24.134 1.00 58.66 102 CYS A N 1
ATOM 793 C CA . CYS A 1 102 ? 8.977 8.168 -23.409 1.00 58.66 102 CYS A CA 1
ATOM 794 C C . CYS A 1 102 ? 10.008 7.680 -22.378 1.00 58.66 102 CYS A C 1
ATOM 796 O O . CYS A 1 102 ? 11.089 7.231 -22.751 1.00 58.66 102 CYS A O 1
ATOM 798 N N . ARG A 1 103 ? 9.716 7.805 -21.079 1.00 66.00 103 ARG A N 1
ATOM 799 C CA . ARG A 1 103 ? 10.639 7.440 -19.986 1.00 66.00 103 ARG A CA 1
ATOM 800 C C . ARG A 1 103 ? 10.094 6.267 -19.193 1.00 66.00 103 ARG A C 1
ATOM 802 O O . ARG A 1 103 ? 8.897 6.208 -18.950 1.00 66.00 103 ARG A O 1
ATOM 809 N N . ARG A 1 104 ? 10.938 5.347 -18.735 1.00 65.94 104 ARG A N 1
ATOM 810 C CA . ARG A 1 104 ? 10.477 4.229 -17.898 1.00 65.94 104 ARG A CA 1
ATOM 811 C C . ARG A 1 104 ? 10.062 4.710 -16.496 1.0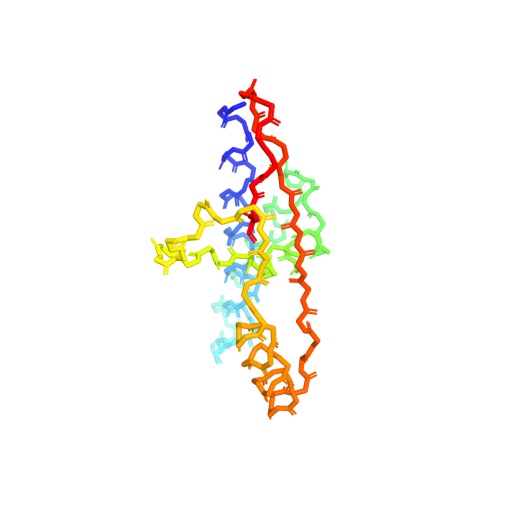0 65.94 104 ARG A C 1
ATOM 813 O O . ARG A 1 104 ? 10.691 5.619 -15.958 1.00 65.94 104 ARG A O 1
ATOM 820 N N . THR A 1 105 ? 9.018 4.106 -15.925 1.00 58.53 105 THR A N 1
ATOM 821 C CA . THR A 1 105 ? 8.589 4.299 -14.520 1.00 58.53 105 THR A CA 1
ATOM 822 C C . THR A 1 105 ? 9.163 3.245 -13.596 1.00 58.53 105 THR A C 1
ATOM 824 O O . THR A 1 105 ? 9.229 2.081 -14.054 1.00 58.53 105 THR A O 1
#

Secondary structure (DSSP, 8-state):
-HHHHHHHHHHHHHHHHHHHHHH-S-HHHHHHHHHHHHHHHHHHT--HHHHHHTT------TT-----SS--HHHHHHHHHHHHHHT------EEE-TTS-EEE-

Organism: Salmonella enterica (NCBI:txid28901)

Sequence (105 aa):
MNNDKRQERLVSLVRKLLELSRSNSNAHEAGLALSRAQRLMEKYGISELDATLSSVRDVASQSAPSEAEKVPEWMTRLAWAVGHAFGCRPYFSWRNTSSGACRRT

pLDDT: mean 79.7, std 13.6, range [47.91, 95.62]